Protein AF-A0A9E3ITF1-F1 (afdb_monomer_lite)

Radius of gyration: 32.46 Å; chains: 1; bounding box: 79×89×41 Å

pLDDT: mean 71.74, std 10.75, range [50.5, 91.81]

Foldseek 3Di:
DDDDPDDPDDPVRVVVVVVVVVVVVVLVVCLVDVPVVVVVVVVVPPDDPDDPDPPPPVVVVPDPSVCVNVVNDPPDPDPDDPPPPPPPPPPPPPPPDPDPPDDDPVPDDPPDDDDDDD

Secondary structure (DSSP, 8-state):
----PPPSS-HHHHHHHHHHHHHHHHHHHHHH-HHHHHHHHHHHTTT---------TTSSTT-HHHHHHTT---------PPPP-----------------PPPGGGS--S-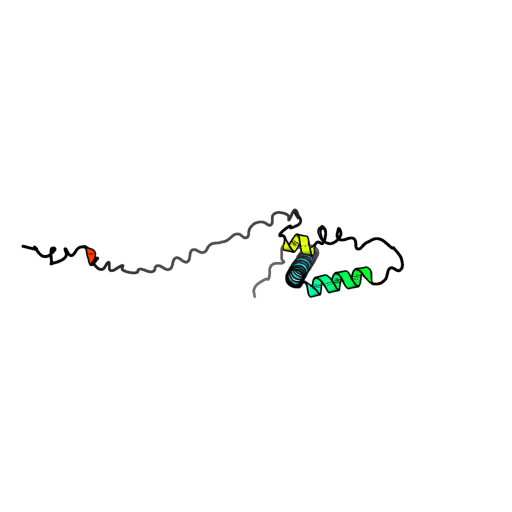PPP---

Sequence (118 aa):
MQRVSPSPFSAAQRLLAGLLTLVVLALTVLSVSPDAHAWLHAHEHGDRPDSSAAPDLSHDDGCAITLYAHGITAALDIPRLPAPQENWVQVSASIQRTLYLSVPRYLRQPERGPPVVG

Structure (mmCIF, N/CA/C/O backbone):
data_AF-A0A9E3ITF1-F1
#
_entry.id   AF-A0A9E3ITF1-F1
#
loop_
_atom_site.group_PDB
_atom_site.id
_atom_site.type_symbol
_atom_site.label_atom_id
_atom_site.label_alt_id
_atom_site.label_comp_id
_atom_site.label_asym_id
_atom_site.label_entity_id
_atom_site.label_seq_id
_atom_site.pdbx_PDB_ins_code
_atom_site.Cartn_x
_atom_site.Cartn_y
_atom_site.Cartn_z
_atom_site.occupancy
_atom_site.B_iso_or_equiv
_atom_site.auth_seq_id
_atom_site.auth_comp_id
_atom_site.auth_asym_id
_atom_site.auth_atom_id
_atom_site.pdbx_PDB_model_num
ATOM 1 N N . MET A 1 1 ? -24.514 23.255 15.475 1.00 55.78 1 MET A N 1
ATOM 2 C CA . MET A 1 1 ? -23.095 23.550 15.169 1.00 55.78 1 MET A CA 1
ATOM 3 C C . MET A 1 1 ? -22.224 22.484 15.830 1.00 55.78 1 MET A C 1
ATOM 5 O O . MET A 1 1 ? -22.053 22.523 17.041 1.00 55.78 1 MET A O 1
ATOM 9 N N . GLN A 1 2 ? -21.769 21.477 15.076 1.00 57.03 2 GLN A N 1
ATOM 10 C CA . GLN A 1 2 ? -20.870 20.426 15.578 1.00 57.03 2 GLN A CA 1
ATOM 11 C C . GLN A 1 2 ? -19.455 20.998 15.717 1.00 57.03 2 GLN A C 1
ATOM 13 O O . GLN A 1 2 ? -18.892 21.494 14.744 1.00 57.03 2 GLN A O 1
ATOM 18 N N . ARG A 1 3 ? -18.882 20.949 16.925 1.00 61.91 3 ARG A N 1
ATOM 19 C CA . ARG A 1 3 ? -17.457 21.236 17.121 1.00 61.91 3 ARG A CA 1
ATOM 20 C C . ARG A 1 3 ? -16.673 20.057 16.555 1.00 61.91 3 ARG A C 1
ATOM 22 O O . ARG A 1 3 ? -16.783 18.950 17.071 1.00 61.91 3 ARG A O 1
ATOM 29 N N . VAL A 1 4 ? -15.918 20.291 15.488 1.00 67.94 4 VAL A N 1
ATOM 30 C CA . VAL A 1 4 ? -14.933 19.327 14.994 1.00 67.94 4 VAL A CA 1
ATOM 31 C C . VAL A 1 4 ? -13.803 19.300 16.018 1.00 67.94 4 VAL A C 1
ATOM 33 O O . VAL A 1 4 ? -13.086 20.287 16.178 1.00 67.94 4 VAL A O 1
ATOM 36 N N . SER A 1 5 ? -13.686 18.208 16.770 1.00 72.50 5 SER A N 1
ATOM 37 C CA . SER A 1 5 ? -12.569 18.009 17.693 1.00 72.50 5 SER A CA 1
ATOM 38 C C . SER A 1 5 ? -11.250 18.003 16.906 1.00 72.50 5 SER A C 1
ATOM 40 O O . SER A 1 5 ? -11.190 17.377 15.842 1.00 72.50 5 SER A O 1
ATOM 42 N N . PRO A 1 6 ? -10.190 18.679 17.386 1.00 68.75 6 PRO A N 1
ATOM 43 C CA . PRO A 1 6 ? -8.882 18.608 16.745 1.00 68.75 6 PRO A CA 1
ATOM 44 C C . PRO A 1 6 ? -8.415 17.150 16.733 1.00 68.75 6 PRO A C 1
ATOM 46 O O . PRO A 1 6 ? -8.542 16.448 17.737 1.00 68.75 6 PRO A O 1
ATOM 49 N N . SER A 1 7 ? -7.917 16.663 15.590 1.00 69.62 7 SER A N 1
ATOM 50 C CA . SER A 1 7 ? -7.449 15.276 15.534 1.00 69.62 7 SER A CA 1
ATOM 51 C C . SER A 1 7 ? -6.276 15.081 16.489 1.00 69.62 7 SER A C 1
ATOM 53 O O . SER A 1 7 ? -5.416 15.962 16.543 1.00 69.62 7 SER A O 1
ATOM 55 N N . PRO A 1 8 ? -6.149 13.905 17.113 1.00 74.38 8 PRO A N 1
ATOM 56 C CA . PRO A 1 8 ? -5.034 13.604 18.007 1.00 74.38 8 PRO A CA 1
ATOM 57 C C . PRO A 1 8 ? -3.672 13.532 17.291 1.00 74.38 8 PRO A C 1
ATOM 59 O O . PRO A 1 8 ? -2.639 13.505 17.948 1.00 74.38 8 PRO A O 1
ATOM 62 N N . PHE A 1 9 ? -3.652 13.496 15.956 1.00 76.19 9 PHE A N 1
ATOM 63 C CA . PHE A 1 9 ? -2.433 13.351 15.166 1.00 76.19 9 PHE A CA 1
ATOM 64 C C . PHE A 1 9 ? -1.815 14.699 14.800 1.00 76.19 9 PHE A C 1
ATOM 66 O O . PHE A 1 9 ? -2.508 15.610 14.335 1.00 76.19 9 PHE A O 1
ATOM 73 N N . SER A 1 10 ? -0.493 14.799 14.951 1.00 83.06 10 SER A N 1
ATOM 74 C CA . SER A 1 10 ? 0.265 15.975 14.522 1.00 83.06 10 SER A CA 1
ATOM 75 C C . SER A 1 10 ? 0.221 16.134 12.995 1.00 83.06 10 SER A C 1
ATOM 77 O O . SER A 1 10 ? 0.035 15.168 12.251 1.00 83.06 10 SER A O 1
ATOM 79 N N . ALA A 1 11 ? 0.413 17.360 12.497 1.00 84.94 11 ALA A N 1
ATOM 80 C CA . ALA A 1 11 ? 0.481 17.619 11.055 1.00 84.94 11 ALA A CA 1
ATOM 81 C C . ALA A 1 11 ? 1.584 16.788 10.374 1.00 84.94 11 ALA A C 1
ATOM 83 O O . ALA A 1 11 ? 1.364 16.237 9.298 1.00 84.94 11 ALA A O 1
ATOM 84 N N . ALA A 1 12 ? 2.728 16.625 11.045 1.00 81.88 12 ALA A N 1
ATOM 85 C CA . ALA A 1 12 ? 3.821 15.773 10.587 1.00 81.88 12 ALA A CA 1
ATOM 86 C C . ALA A 1 12 ? 3.382 14.310 10.430 1.00 81.88 12 ALA A C 1
ATOM 88 O O . ALA A 1 12 ? 3.687 13.681 9.422 1.00 81.88 12 ALA A O 1
ATOM 89 N N . GLN A 1 13 ? 2.604 13.783 11.378 1.00 82.94 13 GLN A N 1
ATOM 90 C CA . GLN A 1 13 ? 2.106 12.411 11.314 1.00 82.94 13 GLN A CA 1
ATOM 91 C C . GLN A 1 13 ? 1.113 12.206 10.165 1.00 82.94 13 GLN A C 1
ATOM 93 O O . GLN A 1 13 ? 1.146 11.171 9.505 1.00 82.94 13 GLN A O 1
ATOM 98 N N . ARG A 1 14 ? 0.267 13.202 9.875 1.00 83.81 14 ARG A N 1
ATOM 99 C CA . ARG A 1 14 ? -0.636 13.166 8.713 1.00 83.81 14 ARG A CA 1
ATOM 100 C C . ARG A 1 14 ? 0.126 13.203 7.388 1.00 83.81 14 ARG A C 1
ATOM 102 O O . ARG A 1 14 ? -0.225 12.463 6.476 1.00 83.81 14 ARG A O 1
ATOM 109 N N . LEU A 1 15 ? 1.164 14.037 7.291 1.00 89.62 15 LEU A N 1
ATOM 110 C CA . LEU A 1 15 ? 2.026 14.100 6.108 1.00 89.62 15 LEU A CA 1
ATOM 111 C C . LEU A 1 15 ? 2.770 12.783 5.893 1.00 89.62 15 LEU A C 1
ATOM 113 O O . LEU A 1 15 ? 2.772 12.263 4.782 1.00 89.62 15 LEU A O 1
ATOM 117 N N . LEU A 1 16 ? 3.336 12.217 6.960 1.00 87.44 16 LEU A N 1
ATOM 118 C CA . LEU A 1 16 ? 4.031 10.934 6.910 1.00 87.44 16 LEU A CA 1
ATOM 119 C C . LEU A 1 16 ? 3.075 9.809 6.495 1.00 87.44 16 LEU A C 1
ATOM 121 O O . LEU A 1 16 ? 3.399 9.042 5.595 1.00 87.44 16 LEU A O 1
ATOM 125 N N . ALA A 1 17 ? 1.873 9.749 7.078 1.00 86.12 17 ALA A N 1
ATOM 126 C CA . ALA A 1 17 ? 0.854 8.776 6.686 1.00 86.12 17 ALA A CA 1
ATOM 127 C C . ALA A 1 17 ? 0.441 8.932 5.211 1.00 86.12 17 ALA A C 1
ATOM 129 O O . ALA A 1 17 ? 0.329 7.938 4.493 1.00 86.12 17 ALA A O 1
ATOM 130 N N . GLY A 1 18 ? 0.262 10.170 4.740 1.00 90.00 18 GLY A N 1
ATOM 131 C CA . GLY A 1 18 ? -0.025 10.453 3.333 1.00 90.00 18 GLY A CA 1
ATOM 132 C C . GLY A 1 18 ? 1.102 10.000 2.403 1.00 90.00 18 GLY A C 1
ATOM 133 O O . GLY A 1 18 ? 0.838 9.352 1.393 1.00 90.00 18 GLY A O 1
ATOM 134 N N . LEU A 1 19 ? 2.355 10.268 2.776 1.00 90.56 19 LEU A N 1
ATOM 135 C CA . LEU A 1 19 ? 3.534 9.862 2.013 1.00 90.56 19 LEU A CA 1
ATOM 136 C C . LEU A 1 19 ? 3.664 8.337 1.944 1.00 90.56 19 LEU A C 1
ATOM 138 O O . LEU A 1 19 ? 3.849 7.796 0.859 1.00 90.56 19 LEU A O 1
ATOM 142 N N . LEU A 1 20 ? 3.490 7.635 3.066 1.00 88.38 20 LEU A N 1
ATOM 143 C CA . LEU A 1 20 ? 3.488 6.169 3.085 1.00 88.38 20 LEU A CA 1
ATOM 144 C C . LEU A 1 20 ? 2.377 5.591 2.202 1.00 88.38 20 LEU A C 1
ATOM 146 O O . LEU A 1 20 ? 2.615 4.647 1.454 1.00 88.38 20 LEU A O 1
ATOM 150 N N . THR A 1 21 ? 1.182 6.184 2.246 1.00 91.12 21 THR A N 1
ATOM 151 C CA . THR A 1 21 ? 0.054 5.754 1.406 1.00 91.12 21 THR A CA 1
ATOM 152 C C . THR A 1 21 ? 0.376 5.921 -0.079 1.00 91.12 21 THR A C 1
ATOM 154 O O . THR A 1 21 ? 0.102 5.021 -0.869 1.00 91.12 21 THR A O 1
ATOM 157 N N . LEU A 1 22 ? 1.002 7.040 -0.462 1.00 91.81 22 LEU A N 1
ATOM 158 C CA . LEU A 1 22 ? 1.443 7.275 -1.839 1.00 91.81 22 LEU A CA 1
ATOM 159 C C . LEU A 1 22 ? 2.501 6.267 -2.292 1.00 91.81 22 LEU A C 1
ATOM 161 O O . LEU A 1 22 ? 2.412 5.769 -3.410 1.00 91.81 22 LEU A O 1
ATOM 165 N N . VAL A 1 23 ? 3.466 5.936 -1.431 1.00 88.75 23 VAL A N 1
ATOM 166 C CA . VAL A 1 23 ? 4.494 4.932 -1.741 1.00 88.75 23 VAL A CA 1
ATOM 167 C C . VAL A 1 23 ? 3.861 3.560 -1.973 1.00 88.75 23 VAL A C 1
ATOM 169 O O . VAL A 1 23 ? 4.149 2.923 -2.981 1.00 88.75 23 VAL A O 1
ATOM 172 N N . VAL A 1 24 ? 2.957 3.120 -1.092 1.00 88.25 24 VAL A N 1
ATOM 173 C CA . VAL A 1 24 ? 2.258 1.832 -1.246 1.00 88.25 24 VAL A CA 1
ATOM 174 C C . VAL A 1 24 ? 1.413 1.810 -2.519 1.00 88.25 24 VAL A C 1
ATOM 176 O O . VAL A 1 24 ? 1.426 0.819 -3.249 1.00 88.25 24 VAL A O 1
ATOM 179 N N . LEU A 1 25 ? 0.715 2.908 -2.820 1.00 89.94 25 LEU A N 1
ATOM 180 C CA . LEU A 1 25 ? -0.059 3.035 -4.052 1.00 89.94 25 LEU A CA 1
ATOM 181 C C . LEU A 1 25 ? 0.843 2.915 -5.286 1.00 89.94 25 LEU A C 1
ATOM 183 O O . LEU A 1 25 ? 0.529 2.146 -6.189 1.00 89.94 25 LEU A O 1
ATOM 187 N N . ALA A 1 26 ? 1.970 3.631 -5.308 1.00 86.06 26 ALA A N 1
ATOM 188 C CA . ALA A 1 26 ? 2.935 3.554 -6.398 1.00 86.06 26 ALA A CA 1
ATOM 189 C C . ALA A 1 26 ? 3.465 2.123 -6.567 1.00 86.06 26 ALA A C 1
ATOM 191 O O . ALA A 1 26 ? 3.382 1.575 -7.661 1.00 86.06 26 ALA A O 1
ATOM 192 N N . LEU A 1 27 ? 3.907 1.477 -5.483 1.00 84.50 27 LEU A N 1
ATOM 193 C CA . LEU A 1 27 ? 4.369 0.084 -5.509 1.00 84.50 27 LEU A CA 1
ATOM 194 C C . LEU A 1 27 ? 3.305 -0.881 -6.050 1.00 84.50 27 LEU A C 1
ATOM 196 O O . LEU A 1 27 ? 3.635 -1.772 -6.824 1.00 84.50 27 LEU A O 1
ATOM 200 N N . THR A 1 28 ? 2.033 -0.678 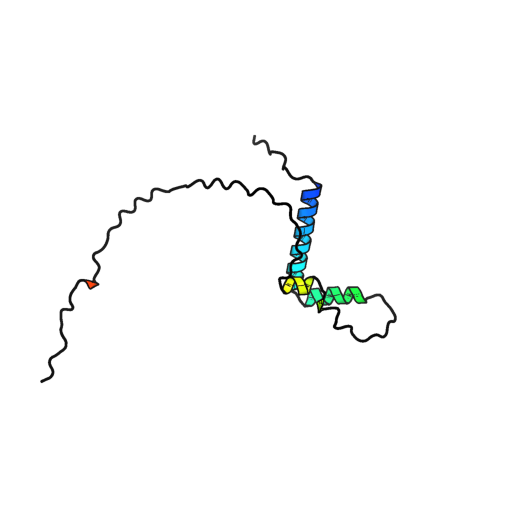-5.695 1.00 85.25 28 THR A N 1
ATOM 201 C CA . THR A 1 28 ? 0.909 -1.491 -6.193 1.00 85.25 28 THR A CA 1
ATOM 202 C C . THR A 1 28 ? 0.677 -1.296 -7.689 1.00 85.25 28 THR A C 1
ATOM 204 O O . THR A 1 28 ? 0.395 -2.247 -8.409 1.00 85.25 28 THR A O 1
ATOM 207 N N . VAL A 1 29 ? 0.782 -0.060 -8.180 1.00 86.75 29 VAL A N 1
ATOM 208 C CA . VAL A 1 29 ? 0.628 0.230 -9.612 1.00 86.75 29 VAL A CA 1
ATOM 209 C C . VAL A 1 29 ? 1.786 -0.375 -10.405 1.00 86.75 29 VAL A C 1
ATOM 211 O O . VAL A 1 29 ? 1.557 -0.984 -11.450 1.00 86.75 29 VAL A O 1
ATOM 214 N N . LEU A 1 30 ? 3.016 -0.239 -9.902 1.00 82.75 30 LEU A N 1
ATOM 215 C CA . LEU A 1 30 ? 4.206 -0.771 -10.562 1.00 82.75 30 LEU A CA 1
ATOM 216 C C . LEU A 1 30 ? 4.241 -2.305 -10.531 1.00 82.75 30 LEU A C 1
ATOM 218 O O . LEU A 1 30 ? 4.622 -2.906 -11.529 1.00 82.75 30 LEU A O 1
ATOM 222 N N . SER A 1 31 ? 3.774 -2.954 -9.458 1.00 81.56 31 SER A N 1
ATOM 223 C CA . SER A 1 31 ? 3.741 -4.423 -9.386 1.00 81.56 31 SER A CA 1
ATOM 224 C C . SER A 1 31 ? 2.761 -5.065 -10.372 1.00 81.56 31 SER A C 1
ATOM 226 O O . SER A 1 31 ? 2.939 -6.220 -10.753 1.00 81.56 31 SER A O 1
ATOM 228 N N . VAL A 1 32 ? 1.735 -4.328 -10.807 1.00 86.06 32 VAL A N 1
ATOM 229 C CA . VAL A 1 32 ? 0.756 -4.797 -11.800 1.00 86.06 32 VAL A CA 1
ATOM 230 C C . VAL A 1 32 ? 1.202 -4.490 -13.240 1.00 86.06 32 VAL A C 1
ATOM 232 O O . VAL A 1 32 ? 0.664 -5.079 -14.176 1.00 86.06 32 VAL A O 1
ATOM 235 N N . SER A 1 33 ? 2.189 -3.605 -13.443 1.00 85.31 33 SER A N 1
ATOM 236 C CA . SER A 1 33 ? 2.609 -3.131 -14.770 1.00 85.31 33 SER A CA 1
ATOM 237 C C . SER A 1 33 ? 4.103 -3.374 -15.047 1.00 85.31 33 SER A C 1
ATOM 239 O O . SER A 1 33 ? 4.940 -2.527 -14.718 1.00 85.31 33 SER A O 1
ATOM 241 N N . PRO A 1 34 ? 4.451 -4.485 -15.728 1.00 76.44 34 PRO A N 1
ATOM 242 C CA . PRO A 1 34 ? 5.828 -4.785 -16.127 1.00 76.44 34 PRO A CA 1
ATOM 243 C C . PRO A 1 34 ? 6.445 -3.705 -17.026 1.00 76.44 34 PRO A C 1
ATOM 245 O O . PRO A 1 34 ? 7.627 -3.402 -16.898 1.00 76.44 34 PRO A O 1
ATOM 248 N N . ASP A 1 35 ? 5.643 -3.073 -17.890 1.00 81.06 35 ASP A N 1
ATOM 249 C CA . ASP A 1 35 ? 6.107 -2.002 -18.782 1.00 81.06 35 ASP A CA 1
ATOM 250 C C . ASP A 1 35 ? 6.503 -0.736 -18.004 1.00 81.06 35 ASP A C 1
ATOM 252 O O . ASP A 1 35 ? 7.481 -0.070 -18.345 1.00 81.06 35 ASP A O 1
ATOM 256 N N . ALA A 1 36 ? 5.777 -0.408 -16.927 1.00 78.62 36 ALA A N 1
ATOM 257 C CA . ALA A 1 36 ? 6.118 0.724 -16.064 1.00 78.62 36 ALA A CA 1
ATOM 258 C C . ALA A 1 36 ? 7.384 0.450 -15.239 1.00 78.62 36 ALA A C 1
ATOM 260 O O . ALA A 1 36 ? 8.209 1.348 -15.060 1.00 78.62 36 ALA A O 1
ATOM 261 N N . HIS A 1 37 ? 7.555 -0.791 -14.773 1.00 74.81 37 HIS A N 1
ATOM 262 C CA . HIS A 1 37 ? 8.780 -1.245 -14.112 1.00 74.81 37 HIS A CA 1
ATOM 263 C C . HIS A 1 37 ? 9.974 -1.149 -15.077 1.00 74.81 37 HIS A C 1
ATOM 265 O O . HIS A 1 37 ? 10.988 -0.539 -14.739 1.00 74.81 37 HIS A O 1
ATOM 271 N N . ALA A 1 38 ? 9.837 -1.656 -16.306 1.00 79.25 38 ALA A N 1
ATOM 272 C CA . ALA A 1 38 ? 10.885 -1.583 -17.326 1.00 79.25 38 ALA A CA 1
ATOM 273 C C . ALA A 1 38 ? 11.254 -0.134 -17.691 1.00 79.25 38 ALA A C 1
ATOM 275 O O . ALA A 1 38 ? 12.434 0.183 -17.845 1.00 79.25 38 ALA A O 1
ATOM 276 N N . TRP A 1 39 ? 10.268 0.765 -17.777 1.00 81.94 39 TRP A N 1
ATOM 277 C CA . TRP A 1 39 ? 10.513 2.193 -17.998 1.00 81.94 39 TRP A CA 1
ATOM 278 C C . TRP A 1 39 ? 11.320 2.837 -16.859 1.00 81.94 39 TRP A C 1
ATOM 280 O O . TRP A 1 39 ? 12.211 3.645 -17.125 1.00 81.94 39 TRP A O 1
ATOM 290 N N . LEU A 1 40 ? 11.054 2.458 -15.604 1.00 77.44 40 LEU A N 1
ATOM 291 C CA . LEU A 1 40 ? 11.789 2.970 -14.446 1.00 77.44 40 LEU A CA 1
ATOM 292 C C . LEU A 1 40 ? 13.272 2.565 -14.497 1.00 77.44 40 LEU A C 1
ATOM 294 O O . LEU A 1 40 ? 14.142 3.423 -14.351 1.00 77.44 40 LEU A O 1
ATOM 298 N N . HIS A 1 41 ? 13.562 1.294 -14.792 1.00 76.00 41 HIS A N 1
ATOM 299 C CA . HIS A 1 41 ? 14.944 0.825 -14.958 1.00 76.00 41 HIS A CA 1
ATOM 300 C C . HIS A 1 41 ? 15.632 1.420 -16.193 1.00 76.00 41 HIS A C 1
ATOM 302 O O . HIS A 1 41 ? 16.826 1.714 -16.153 1.00 76.00 41 HIS A O 1
ATOM 308 N N . ALA A 1 42 ? 14.892 1.679 -17.276 1.00 74.00 42 ALA A N 1
ATOM 309 C CA . ALA A 1 42 ? 15.442 2.357 -18.449 1.00 74.00 42 ALA A CA 1
ATOM 310 C C . ALA A 1 42 ? 15.911 3.791 -18.137 1.00 74.00 42 ALA A C 1
ATOM 312 O O . ALA A 1 42 ? 16.867 4.268 -18.747 1.00 74.00 42 ALA A O 1
ATOM 313 N N . HIS A 1 43 ? 15.271 4.476 -17.182 1.00 68.56 43 HIS A N 1
ATOM 314 C CA . HIS A 1 43 ? 15.671 5.820 -16.759 1.00 68.56 43 HIS A CA 1
ATOM 315 C C . HIS A 1 43 ? 16.901 5.815 -15.835 1.00 68.56 43 HIS A C 1
ATOM 317 O O . HIS A 1 43 ? 17.700 6.747 -15.862 1.00 68.56 43 HIS A O 1
ATOM 323 N N . GLU A 1 44 ? 17.092 4.754 -15.050 1.00 64.88 44 GLU A N 1
ATOM 324 C CA . GLU A 1 44 ? 18.199 4.626 -14.093 1.00 64.88 44 GLU A CA 1
ATOM 325 C C . GLU A 1 44 ? 19.560 4.378 -14.775 1.00 64.88 44 GLU A C 1
ATOM 327 O O . GLU A 1 44 ? 20.605 4.802 -14.279 1.00 64.88 44 GLU A O 1
ATOM 332 N N . HIS A 1 45 ? 19.555 3.772 -15.966 1.00 63.34 45 HIS A N 1
ATOM 333 C CA . HIS A 1 45 ? 20.758 3.518 -16.770 1.00 63.34 45 HIS A CA 1
ATOM 334 C C . HIS A 1 45 ? 21.084 4.621 -17.801 1.00 63.34 45 HIS A C 1
ATOM 336 O O . HIS A 1 45 ? 22.013 4.462 -18.592 1.00 63.34 45 HIS A O 1
ATOM 342 N N . GLY A 1 46 ? 20.344 5.736 -17.806 1.00 55.41 46 GLY A N 1
ATOM 343 C CA . GLY A 1 46 ? 20.335 6.715 -18.900 1.00 55.41 46 GLY A CA 1
ATOM 344 C C . GLY A 1 46 ? 21.556 7.629 -19.073 1.00 55.41 46 GLY A C 1
ATOM 345 O O . GLY A 1 46 ? 21.690 8.189 -20.152 1.00 55.41 46 GLY A O 1
ATOM 346 N N . ASP A 1 47 ? 22.458 7.774 -18.091 1.00 57.75 47 ASP A N 1
ATOM 347 C CA . ASP A 1 47 ? 23.497 8.832 -18.133 1.00 57.75 47 ASP A CA 1
ATOM 348 C C . ASP A 1 47 ? 24.905 8.410 -17.666 1.00 57.75 47 ASP A C 1
ATOM 350 O O . ASP A 1 47 ? 25.769 9.259 -17.429 1.00 57.75 47 ASP A O 1
ATOM 354 N N . ARG A 1 48 ? 25.192 7.110 -17.535 1.00 56.75 48 ARG A N 1
ATOM 355 C CA . ARG A 1 48 ? 26.555 6.655 -17.217 1.00 56.75 48 ARG A CA 1
ATOM 356 C C . ARG A 1 48 ? 27.245 6.129 -18.477 1.00 56.75 48 ARG A C 1
ATOM 358 O O . ARG A 1 48 ? 26.937 5.012 -18.898 1.00 56.75 48 ARG A O 1
ATOM 365 N N . PRO A 1 49 ? 28.169 6.888 -19.097 1.00 57.22 49 PRO A N 1
ATOM 366 C CA . PRO A 1 49 ? 29.063 6.281 -20.056 1.00 57.22 49 PRO A CA 1
ATOM 367 C C . PRO A 1 49 ? 29.985 5.315 -19.287 1.00 57.22 49 PRO A C 1
ATOM 369 O O . PRO A 1 49 ? 30.273 5.495 -18.103 1.00 57.22 49 PRO A O 1
ATOM 372 N N . ASP A 1 50 ? 30.373 4.245 -19.974 1.00 60.97 50 ASP A N 1
ATOM 373 C CA . ASP A 1 50 ? 31.504 3.371 -19.655 1.00 60.97 50 ASP A CA 1
ATOM 374 C C . ASP A 1 50 ? 31.583 2.711 -18.259 1.00 60.97 50 ASP A C 1
ATOM 376 O O . ASP A 1 50 ? 32.413 3.028 -17.413 1.00 60.97 50 ASP A O 1
ATOM 380 N N . SER A 1 51 ? 30.871 1.590 -18.107 1.00 50.50 51 SER A N 1
ATOM 381 C CA . SER A 1 51 ? 31.491 0.415 -17.483 1.00 50.50 51 SER A CA 1
ATOM 382 C C . SER A 1 51 ? 31.042 -0.866 -18.177 1.00 50.50 51 SER A C 1
ATOM 384 O O . SER A 1 51 ? 29.910 -1.317 -18.027 1.00 50.50 51 SER A O 1
ATOM 386 N N . SER A 1 52 ? 31.957 -1.450 -18.945 1.00 57.72 52 SER A N 1
ATOM 387 C CA . SER A 1 52 ? 31.881 -2.804 -19.482 1.00 57.72 52 SER A CA 1
ATOM 388 C C . SER A 1 52 ? 31.866 -3.833 -18.346 1.00 57.72 52 SER A C 1
ATOM 390 O O . SER A 1 52 ? 32.903 -4.380 -17.970 1.00 57.72 52 SER A O 1
ATOM 392 N N . ALA A 1 53 ? 30.691 -4.105 -17.802 1.00 51.81 53 ALA A N 1
ATOM 393 C CA . ALA A 1 53 ? 30.420 -5.293 -17.014 1.00 51.81 53 ALA A CA 1
ATOM 394 C C . ALA A 1 53 ? 29.105 -5.875 -17.532 1.00 51.81 53 ALA A C 1
ATOM 396 O O . ALA A 1 53 ? 28.222 -5.133 -17.953 1.00 51.81 53 ALA A O 1
ATOM 397 N N . ALA A 1 54 ? 29.045 -7.202 -17.601 1.00 53.62 54 ALA A N 1
ATOM 398 C CA . ALA A 1 54 ? 27.900 -7.982 -18.053 1.00 53.62 54 ALA A CA 1
ATOM 399 C C . ALA A 1 54 ? 26.561 -7.426 -17.523 1.00 53.62 54 ALA A C 1
ATOM 401 O O . ALA A 1 54 ? 26.568 -6.831 -16.447 1.00 53.62 54 ALA A O 1
ATOM 402 N N . PRO A 1 55 ? 25.428 -7.629 -18.229 1.00 52.19 55 PRO A N 1
ATOM 403 C CA . PRO A 1 55 ? 24.116 -7.301 -17.679 1.00 52.19 55 PRO A CA 1
ATOM 404 C C . PRO A 1 55 ? 24.009 -7.967 -16.308 1.00 52.19 55 PRO A C 1
ATOM 406 O O . PRO A 1 55 ? 23.997 -9.196 -16.207 1.00 52.19 55 PRO A O 1
ATOM 409 N N . ASP A 1 56 ? 24.055 -7.151 -15.260 1.00 52.81 56 ASP A N 1
ATOM 410 C CA . ASP A 1 56 ? 24.040 -7.604 -13.881 1.00 52.81 56 ASP A CA 1
ATOM 411 C C . ASP A 1 56 ? 22.605 -8.018 -13.566 1.00 52.81 56 ASP A C 1
ATOM 413 O O . ASP A 1 56 ? 21.814 -7.271 -12.998 1.00 52.81 56 ASP A O 1
ATOM 417 N N . LEU A 1 57 ? 22.255 -9.231 -13.999 1.00 52.97 57 LEU A N 1
ATOM 418 C CA . LEU A 1 57 ? 20.985 -9.898 -13.716 1.00 52.97 57 LEU A CA 1
ATOM 419 C C . LEU A 1 57 ? 20.766 -10.109 -12.204 1.00 52.97 57 LEU A C 1
ATOM 421 O O . LEU A 1 57 ? 19.731 -10.638 -11.821 1.00 52.97 57 LEU A O 1
ATOM 425 N N . SER A 1 58 ? 21.714 -9.711 -11.343 1.00 51.19 58 SER A N 1
ATOM 426 C CA . SER A 1 58 ? 21.569 -9.753 -9.885 1.00 51.19 58 SER A CA 1
ATOM 427 C C . SER A 1 58 ? 20.850 -8.534 -9.288 1.00 51.19 58 SER A C 1
ATOM 429 O O . SER A 1 58 ? 20.495 -8.563 -8.110 1.00 51.19 58 SER A O 1
ATOM 431 N N . HIS A 1 59 ? 20.591 -7.475 -10.071 1.00 55.84 59 HIS A N 1
ATOM 432 C CA . HIS A 1 59 ? 19.923 -6.270 -9.557 1.00 55.84 59 HIS A CA 1
ATOM 433 C C . HIS A 1 59 ? 18.386 -6.375 -9.498 1.00 55.84 59 HIS A C 1
ATOM 435 O O . HIS A 1 59 ? 17.750 -5.622 -8.760 1.00 55.84 59 HIS A O 1
ATOM 441 N N . ASP A 1 60 ? 17.781 -7.329 -10.215 1.00 58.53 60 ASP A N 1
ATOM 442 C CA . ASP A 1 60 ? 16.320 -7.528 -10.228 1.00 58.53 60 ASP A CA 1
ATOM 443 C C . ASP A 1 60 ? 15.795 -8.211 -8.953 1.00 58.53 60 ASP A C 1
ATOM 445 O O . ASP A 1 60 ? 14.687 -7.913 -8.494 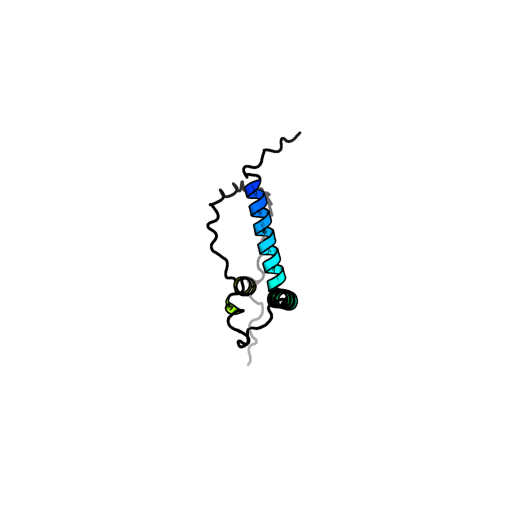1.00 58.53 60 ASP A O 1
ATOM 449 N N . ASP A 1 61 ? 16.612 -9.070 -8.332 1.00 59.16 61 ASP A N 1
ATOM 450 C CA . ASP A 1 61 ? 16.246 -9.836 -7.130 1.00 59.16 61 ASP A CA 1
ATOM 451 C C . ASP A 1 61 ? 16.114 -8.947 -5.875 1.00 59.16 61 ASP A C 1
ATOM 453 O O . ASP A 1 61 ? 15.461 -9.319 -4.897 1.00 59.16 61 ASP A O 1
ATOM 457 N N . GLY A 1 62 ? 16.725 -7.756 -5.896 1.00 65.38 62 GLY A N 1
ATOM 458 C CA . GLY A 1 62 ? 16.699 -6.777 -4.805 1.00 65.38 62 GLY A CA 1
ATOM 459 C C . GLY A 1 62 ? 15.718 -5.619 -5.001 1.00 65.38 62 GLY A C 1
ATOM 460 O O . GLY A 1 62 ? 15.603 -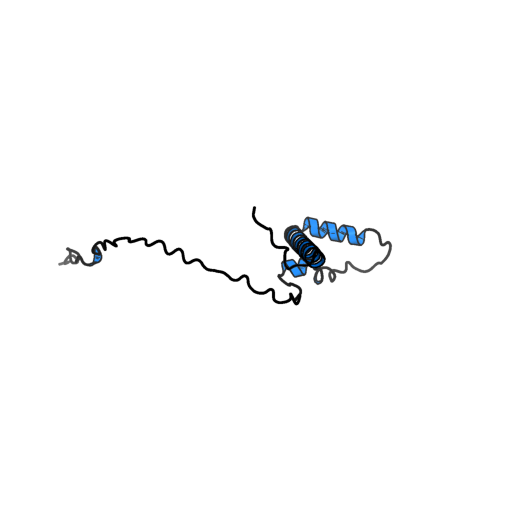4.768 -4.115 1.00 65.38 62 GLY A O 1
ATOM 461 N N . CYS A 1 63 ? 15.016 -5.550 -6.138 1.00 77.38 63 CYS A N 1
ATOM 462 C CA . CYS A 1 63 ? 14.137 -4.425 -6.436 1.00 77.38 63 CYS A CA 1
ATOM 463 C C . CYS A 1 63 ? 12.931 -4.406 -5.483 1.00 77.38 63 CYS A C 1
ATOM 465 O O . CYS A 1 63 ? 12.207 -5.393 -5.331 1.00 77.38 63 CYS A O 1
ATOM 467 N N . ALA A 1 64 ? 12.680 -3.253 -4.853 1.00 77.69 64 ALA A N 1
ATOM 468 C CA . ALA A 1 64 ? 11.582 -3.083 -3.899 1.00 77.69 64 ALA A CA 1
ATOM 469 C C . ALA A 1 64 ? 10.205 -3.410 -4.509 1.00 77.69 64 ALA A C 1
ATOM 471 O O . ALA A 1 64 ? 9.312 -3.864 -3.795 1.00 77.69 64 ALA A O 1
ATOM 472 N N . ILE A 1 65 ? 10.042 -3.218 -5.823 1.00 76.25 65 ILE A N 1
ATOM 473 C CA . ILE A 1 65 ? 8.819 -3.556 -6.563 1.00 76.25 65 ILE A CA 1
ATOM 474 C C . ILE A 1 65 ? 8.647 -5.078 -6.634 1.00 76.25 65 ILE A C 1
ATOM 476 O O . ILE A 1 65 ? 7.577 -5.585 -6.300 1.00 76.25 65 ILE A O 1
ATOM 480 N N . THR A 1 66 ? 9.704 -5.808 -6.999 1.00 78.44 66 THR A N 1
ATOM 481 C CA . THR A 1 66 ? 9.716 -7.277 -7.068 1.00 78.44 66 THR A CA 1
ATOM 482 C C . THR A 1 66 ? 9.471 -7.890 -5.688 1.00 78.44 66 THR A C 1
ATOM 484 O O . THR A 1 66 ? 8.605 -8.751 -5.529 1.00 78.44 66 THR A O 1
ATOM 487 N N . LEU A 1 67 ? 10.152 -7.387 -4.652 1.00 81.06 67 LEU A N 1
ATOM 488 C CA . LEU A 1 67 ? 9.948 -7.820 -3.265 1.00 81.06 67 LEU A CA 1
ATOM 489 C C . LEU A 1 67 ? 8.505 -7.568 -2.795 1.00 81.06 67 LEU A C 1
ATOM 491 O O . LEU A 1 67 ? 7.893 -8.452 -2.191 1.00 81.06 67 LEU A O 1
ATOM 495 N N . TYR A 1 68 ? 7.929 -6.408 -3.128 1.00 79.06 68 TYR A N 1
ATOM 496 C CA . TYR A 1 68 ? 6.531 -6.097 -2.824 1.00 79.06 68 TYR A CA 1
ATOM 497 C C . TYR A 1 68 ? 5.554 -7.019 -3.569 1.00 79.06 68 TYR A C 1
ATOM 499 O O . TYR A 1 68 ? 4.598 -7.507 -2.965 1.00 79.06 68 TYR A O 1
ATOM 507 N N . ALA A 1 69 ? 5.808 -7.321 -4.846 1.00 77.50 69 ALA A N 1
ATOM 508 C CA . ALA A 1 69 ? 5.005 -8.260 -5.632 1.00 77.50 69 ALA A CA 1
ATOM 509 C C . ALA A 1 69 ? 5.027 -9.684 -5.043 1.00 77.50 69 ALA A C 1
ATOM 511 O O . ALA A 1 69 ? 4.009 -10.376 -5.055 1.00 77.50 69 ALA A O 1
ATOM 512 N N . HIS A 1 70 ? 6.153 -10.094 -4.450 1.00 82.19 70 HIS A N 1
ATOM 513 C CA . HIS A 1 70 ? 6.276 -11.345 -3.696 1.00 82.19 70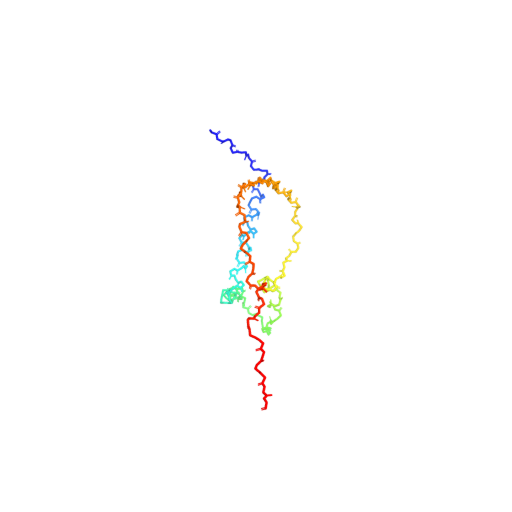 HIS A CA 1
ATOM 514 C C . HIS A 1 70 ? 5.667 -11.295 -2.283 1.00 82.19 70 HIS A C 1
ATOM 516 O O . HIS A 1 70 ? 5.723 -12.286 -1.554 1.00 82.19 70 HIS A O 1
ATOM 522 N N . GLY A 1 71 ? 5.064 -10.171 -1.886 1.00 78.69 71 GLY A N 1
ATOM 523 C CA . GLY A 1 71 ? 4.425 -10.003 -0.581 1.00 78.69 71 GLY A CA 1
ATOM 524 C C . GLY A 1 71 ? 5.403 -9.745 0.566 1.00 78.69 71 GLY A C 1
ATOM 525 O O . GLY A 1 71 ? 5.010 -9.820 1.731 1.00 78.69 71 GLY A O 1
ATOM 526 N N . ILE A 1 72 ? 6.668 -9.434 0.269 1.00 79.62 72 ILE A N 1
ATOM 527 C CA . ILE A 1 72 ? 7.661 -9.073 1.280 1.00 79.62 72 ILE A CA 1
ATOM 528 C C . ILE A 1 72 ? 7.447 -7.604 1.643 1.00 79.62 72 ILE A C 1
ATOM 530 O O . ILE A 1 72 ? 7.717 -6.694 0.860 1.00 79.62 72 ILE A O 1
ATOM 534 N N . THR A 1 73 ? 6.960 -7.362 2.857 1.00 78.06 73 THR A N 1
ATOM 535 C CA . THR A 1 73 ? 6.782 -6.013 3.404 1.00 78.06 73 THR A CA 1
ATOM 536 C C . THR A 1 73 ? 7.860 -5.711 4.437 1.00 78.06 73 THR A C 1
ATOM 538 O O . THR A 1 73 ? 8.159 -6.559 5.279 1.00 78.06 73 THR A O 1
ATOM 541 N N . ALA A 1 74 ? 8.408 -4.494 4.436 1.00 70.81 74 ALA A N 1
ATOM 542 C CA . ALA A 1 74 ? 9.301 -4.053 5.503 1.00 70.81 74 ALA A CA 1
ATOM 543 C C . ALA A 1 74 ? 8.549 -4.029 6.844 1.00 70.81 74 ALA A C 1
ATOM 545 O O . ALA A 1 74 ? 7.465 -3.450 6.945 1.00 70.81 74 ALA A O 1
ATOM 546 N N . ALA A 1 75 ? 9.130 -4.645 7.875 1.00 65.38 75 ALA A N 1
ATOM 547 C CA . ALA A 1 75 ? 8.612 -4.572 9.235 1.00 65.38 75 ALA A CA 1
ATOM 548 C C . ALA A 1 75 ? 8.829 -3.153 9.777 1.00 65.38 75 ALA A C 1
ATOM 550 O O . ALA A 1 75 ? 9.854 -2.840 10.377 1.00 65.38 75 ALA A O 1
ATOM 551 N N . LEU A 1 76 ? 7.872 -2.268 9.512 1.00 66.06 76 LEU A N 1
ATOM 552 C CA . LEU A 1 76 ? 7.796 -0.976 10.173 1.00 66.06 76 LEU A CA 1
ATOM 553 C C . LEU A 1 76 ? 7.165 -1.212 11.543 1.00 66.06 76 LEU A C 1
ATOM 555 O O . LEU A 1 76 ? 6.045 -1.716 11.629 1.00 66.06 76 LEU A O 1
ATOM 559 N N . ASP A 1 77 ? 7.883 -0.859 12.608 1.00 59.53 77 ASP A N 1
ATOM 560 C CA . ASP A 1 77 ? 7.327 -0.832 13.959 1.00 59.53 77 ASP A CA 1
ATOM 561 C C . ASP A 1 77 ? 6.332 0.334 14.033 1.00 59.53 77 ASP A C 1
ATOM 563 O O . ASP A 1 77 ? 6.667 1.474 14.361 1.00 59.53 77 ASP A O 1
ATOM 567 N N . ILE A 1 78 ? 5.106 0.080 13.571 1.00 63.25 78 ILE A N 1
ATOM 568 C CA . ILE A 1 78 ? 4.023 1.051 13.633 1.00 63.25 78 ILE A CA 1
ATOM 569 C C . ILE A 1 78 ? 3.602 1.098 15.101 1.00 63.25 78 ILE A C 1
ATOM 571 O O . ILE A 1 78 ? 3.098 0.089 15.609 1.00 63.25 78 ILE A O 1
ATOM 575 N N . PRO A 1 79 ? 3.767 2.239 15.799 1.00 64.56 79 PRO A N 1
ATOM 576 C CA . PRO A 1 79 ? 3.345 2.342 17.184 1.00 64.56 79 PRO A CA 1
ATOM 577 C C . PRO A 1 79 ? 1.871 1.956 17.263 1.00 64.56 79 PRO A C 1
ATOM 579 O O . PRO A 1 79 ? 1.049 2.503 16.525 1.00 64.56 79 PRO A O 1
ATOM 582 N N . ARG A 1 80 ? 1.564 0.981 18.129 1.00 64.56 80 ARG A N 1
ATOM 583 C CA . ARG A 1 80 ? 0.219 0.434 18.350 1.00 64.56 80 ARG A CA 1
ATOM 584 C C . ARG A 1 80 ? -0.773 1.591 18.478 1.00 64.56 80 ARG A C 1
ATOM 586 O O . ARG A 1 80 ? -0.843 2.239 19.523 1.00 64.56 80 ARG A O 1
ATOM 593 N N . LEU A 1 81 ? -1.530 1.868 17.416 1.00 66.88 81 LEU A N 1
ATOM 594 C CA . LEU A 1 81 ? -2.636 2.804 17.524 1.00 66.88 81 LEU A CA 1
ATOM 595 C C . LEU A 1 81 ? -3.655 2.171 18.478 1.00 66.88 81 LEU A C 1
ATOM 597 O O . LEU A 1 81 ? -3.930 0.972 18.353 1.00 66.88 81 LEU A O 1
ATOM 601 N N . PRO A 1 82 ? -4.199 2.925 19.448 1.00 65.56 82 PRO A N 1
ATOM 602 C CA . PRO A 1 82 ? -5.287 2.413 20.261 1.00 65.56 82 PRO A CA 1
ATOM 603 C C . PRO A 1 82 ? -6.415 2.003 19.315 1.00 65.56 82 PRO A C 1
ATOM 605 O O . PRO A 1 82 ? -6.830 2.793 18.464 1.00 65.56 82 PRO A O 1
ATOM 608 N N . ALA A 1 83 ? -6.856 0.748 19.429 1.00 69.50 83 ALA A N 1
ATOM 609 C CA . ALA A 1 83 ? -7.942 0.237 18.610 1.00 69.50 83 ALA A CA 1
ATOM 610 C C . ALA A 1 83 ? -9.153 1.177 18.751 1.00 69.50 83 ALA A C 1
ATOM 612 O O . ALA A 1 83 ? -9.446 1.612 19.875 1.00 69.50 83 ALA A O 1
ATOM 613 N N . PRO A 1 84 ? -9.837 1.528 17.646 1.00 68.38 84 PRO A N 1
ATOM 614 C CA . PRO A 1 84 ? -11.075 2.281 17.745 1.00 68.38 84 PRO A CA 1
ATOM 615 C C . PRO A 1 84 ? -12.009 1.513 18.679 1.00 68.38 84 PRO A C 1
ATOM 617 O O . PRO A 1 84 ? -12.161 0.299 18.556 1.00 68.38 84 PRO A O 1
ATOM 620 N N . GLN A 1 85 ? -12.592 2.207 19.658 1.00 69.88 85 GLN A N 1
ATOM 621 C CA . GLN A 1 85 ? -13.610 1.595 20.499 1.00 69.88 85 GLN A CA 1
ATOM 622 C C . GLN A 1 85 ? -14.829 1.342 19.620 1.00 69.88 85 GLN A C 1
ATOM 624 O O . GLN A 1 85 ? -15.618 2.246 19.340 1.00 69.88 85 GLN A O 1
ATOM 629 N N . GLU A 1 86 ? -14.932 0.115 19.124 1.00 67.25 86 GLU A N 1
ATOM 630 C CA . GLU A 1 86 ? -16.094 -0.356 18.397 1.00 67.25 86 GLU A CA 1
ATOM 631 C C . GLU A 1 86 ? -17.249 -0.464 19.390 1.00 67.25 86 GLU A C 1
ATOM 633 O O . GLU A 1 86 ? -17.471 -1.489 20.034 1.00 67.25 86 GLU A O 1
ATOM 638 N N . ASN A 1 87 ? -17.992 0.631 19.538 1.00 68.94 87 ASN A N 1
ATOM 639 C CA . ASN A 1 87 ? -19.303 0.598 20.161 1.00 68.94 87 ASN A CA 1
ATOM 640 C C . ASN A 1 87 ? -20.239 -0.115 19.186 1.00 68.94 87 ASN A C 1
ATOM 642 O O . ASN A 1 87 ? -20.933 0.522 18.391 1.00 68.94 87 ASN A O 1
ATOM 646 N N . TRP A 1 88 ? -20.215 -1.448 19.222 1.00 63.78 88 TRP A N 1
ATOM 647 C CA . TRP A 1 88 ? -21.193 -2.291 18.555 1.00 63.78 88 TRP A CA 1
ATOM 648 C C . TRP A 1 88 ? -22.562 -1.973 19.149 1.00 63.78 88 TRP A C 1
ATOM 650 O O . TRP A 1 88 ? -22.978 -2.528 20.165 1.00 63.78 88 TRP A O 1
ATOM 660 N N . VAL A 1 89 ? -23.267 -1.031 18.525 1.00 72.44 89 VAL A N 1
ATOM 661 C CA . VAL A 1 89 ? -24.684 -0.823 18.788 1.00 72.44 89 VAL A CA 1
ATOM 662 C C . VAL A 1 89 ? -25.374 -2.053 18.225 1.00 72.44 89 VAL A C 1
ATOM 664 O O . VAL A 1 89 ? -25.583 -2.174 17.018 1.00 72.44 89 VAL A O 1
ATOM 667 N N . GLN A 1 90 ? -25.669 -3.007 19.103 1.00 68.81 90 GLN A N 1
ATOM 668 C CA . GLN A 1 90 ? -26.483 -4.161 18.770 1.00 68.81 90 GLN A CA 1
ATOM 669 C C . GLN A 1 90 ? -27.893 -3.654 18.450 1.00 68.81 90 GLN A C 1
ATOM 671 O O . GLN A 1 90 ? -28.754 -3.544 19.318 1.00 68.81 90 GLN A O 1
ATOM 676 N N . VAL A 1 91 ? -28.125 -3.308 17.183 1.00 62.41 91 VAL A N 1
ATOM 677 C CA . VAL A 1 91 ? -29.462 -3.064 16.645 1.00 62.41 91 VAL A CA 1
ATOM 678 C C . VAL A 1 91 ? -30.090 -4.435 16.421 1.00 62.41 91 VAL A C 1
ATOM 680 O O . VAL A 1 91 ? -30.147 -4.957 15.309 1.00 62.41 91 VAL A O 1
ATOM 683 N N . SER A 1 92 ? -30.509 -5.078 17.508 1.00 64.44 92 SER A N 1
ATOM 684 C CA . SER A 1 92 ? -31.356 -6.260 17.435 1.00 64.44 92 SER A CA 1
ATOM 685 C C . SER A 1 92 ? -32.730 -5.820 16.933 1.00 64.44 92 SER A C 1
ATOM 687 O O . SER A 1 92 ? -33.601 -5.415 17.699 1.00 64.44 92 SER A O 1
ATOM 689 N N . ALA A 1 93 ? -32.937 -5.899 15.618 1.00 62.91 93 ALA A N 1
ATOM 690 C CA . ALA A 1 93 ? -34.280 -5.884 15.063 1.00 62.91 93 ALA A CA 1
ATOM 691 C C . ALA A 1 93 ? -35.009 -7.127 15.598 1.00 62.91 93 ALA A C 1
ATOM 693 O O . ALA A 1 93 ? -34.630 -8.257 15.278 1.00 62.91 93 ALA A O 1
ATOM 694 N N . SER A 1 94 ? -36.033 -6.936 16.432 1.00 62.59 94 SER A N 1
ATOM 695 C CA . SER A 1 94 ? -36.913 -8.011 16.896 1.00 62.59 94 SER A CA 1
ATOM 696 C C . SER A 1 94 ? -37.782 -8.508 15.737 1.00 62.59 94 SER A C 1
ATOM 698 O O . SER A 1 94 ? -38.977 -8.244 15.640 1.00 62.59 94 SER A O 1
ATOM 700 N N . ILE A 1 95 ? -37.178 -9.250 14.810 1.00 62.22 95 ILE A N 1
ATOM 701 C CA . ILE A 1 95 ? -37.920 -9.968 13.780 1.00 62.22 95 ILE A CA 1
ATOM 702 C C . ILE A 1 95 ? -38.570 -11.174 14.466 1.00 62.22 95 ILE A C 1
ATOM 704 O O . ILE A 1 95 ? -38.015 -12.270 14.516 1.00 62.22 95 ILE A O 1
ATOM 708 N N . GLN A 1 96 ? -39.769 -10.968 15.017 1.00 61.94 96 GLN A N 1
ATOM 709 C CA . GLN A 1 96 ? -40.690 -12.053 15.347 1.00 61.94 96 GLN A CA 1
ATOM 710 C C . GLN A 1 96 ? -41.175 -12.691 14.039 1.00 61.94 96 GLN A C 1
ATOM 712 O O . GLN A 1 96 ? -42.267 -12.417 13.549 1.00 61.94 96 GLN A O 1
ATOM 717 N N . ARG A 1 97 ? -40.344 -13.539 13.428 1.00 59.72 97 ARG A N 1
ATOM 718 C CA . ARG A 1 97 ? -40.815 -14.473 12.403 1.00 59.72 97 ARG A CA 1
ATOM 719 C C . ARG A 1 97 ? -41.417 -15.664 13.126 1.00 59.72 97 ARG A C 1
ATOM 721 O O . ARG A 1 97 ? -40.698 -16.502 13.661 1.00 59.72 97 ARG A O 1
ATOM 728 N N . THR A 1 98 ? -42.741 -15.728 13.145 1.00 67.00 98 THR A N 1
ATOM 729 C CA . THR A 1 98 ? -43.479 -16.939 13.499 1.00 67.00 98 THR A CA 1
ATOM 730 C C . THR A 1 98 ? -43.054 -18.035 12.518 1.00 67.00 98 THR A C 1
ATOM 732 O O . THR A 1 98 ? -43.432 -18.022 11.347 1.00 67.00 98 THR A O 1
ATOM 735 N N . LEU A 1 99 ? -42.176 -18.935 12.962 1.00 64.56 99 LEU A N 1
ATOM 736 C CA . LEU A 1 99 ? -41.699 -20.063 12.168 1.00 64.56 99 LEU A CA 1
ATOM 737 C C . LEU A 1 99 ? -42.833 -21.087 12.056 1.00 64.56 99 LEU A C 1
ATOM 739 O O . LEU A 1 99 ? -43.051 -21.887 12.962 1.00 64.56 99 LEU A O 1
ATOM 743 N N . TYR A 1 100 ? -43.560 -21.067 10.941 1.00 67.88 100 TYR A N 1
ATOM 744 C CA . TYR A 1 100 ? -44.449 -22.167 10.577 1.00 67.88 100 TYR A CA 1
ATOM 745 C C . TYR A 1 100 ? -43.595 -23.321 10.046 1.00 67.88 100 TYR A C 1
ATOM 747 O O . TYR A 1 100 ? -43.176 -23.326 8.889 1.00 67.88 100 TYR A O 1
ATOM 755 N N . LEU A 1 101 ? -43.307 -24.294 10.908 1.00 68.81 101 LEU A N 1
ATOM 756 C CA . LEU A 1 101 ? -42.666 -25.544 10.511 1.00 68.81 101 LEU A CA 1
ATOM 757 C C . LEU A 1 101 ? -43.679 -26.379 9.720 1.00 68.81 101 LEU A C 1
ATOM 759 O O . LEU A 1 101 ? -44.572 -27.003 10.291 1.00 68.81 101 LEU A O 1
ATOM 763 N N . SER A 1 102 ? -43.565 -26.385 8.391 1.00 74.38 102 SER A N 1
ATOM 764 C CA . SER A 1 102 ? -44.312 -27.332 7.562 1.00 74.38 102 SER A CA 1
ATOM 765 C C . SER A 1 102 ? -43.814 -28.748 7.850 1.00 74.38 102 SER A C 1
ATOM 767 O O . SER A 1 102 ? -42.610 -28.994 7.752 1.00 74.38 102 SER A O 1
ATOM 769 N N . VAL A 1 103 ? -44.719 -29.675 8.177 1.00 75.44 103 VAL A N 1
ATOM 770 C CA . VAL A 1 103 ? -44.367 -31.076 8.456 1.00 75.44 103 VAL A CA 1
ATOM 771 C C . VAL A 1 103 ? -43.573 -31.658 7.274 1.00 75.44 103 VAL A C 1
ATOM 773 O O . VAL A 1 103 ? -44.064 -31.634 6.139 1.00 75.44 103 VAL A O 1
ATOM 776 N N . PRO A 1 104 ? -42.353 -32.170 7.500 1.00 72.38 104 PRO A N 1
ATOM 777 C CA . PRO A 1 104 ? -41.525 -32.696 6.430 1.00 72.38 104 PRO A CA 1
ATOM 778 C C . PRO A 1 104 ? -42.174 -33.894 5.726 1.00 72.38 104 PRO A C 1
ATOM 780 O O . PRO A 1 104 ? -42.627 -34.850 6.355 1.00 72.38 104 PRO A O 1
ATOM 783 N N . ARG A 1 105 ? -42.169 -33.867 4.387 1.00 64.25 105 ARG A N 1
ATOM 784 C CA . ARG A 1 105 ? -42.812 -34.883 3.529 1.00 64.25 105 ARG A CA 1
ATOM 785 C C . ARG A 1 105 ? -42.189 -36.283 3.625 1.00 64.25 105 ARG A C 1
ATOM 787 O O . ARG A 1 105 ? -42.797 -37.232 3.143 1.00 64.25 105 ARG A O 1
ATOM 794 N N . TYR A 1 106 ? -41.021 -36.427 4.249 1.00 63.31 106 TYR A N 1
ATOM 795 C CA . TYR A 1 106 ? -40.303 -37.702 4.369 1.00 63.31 106 TYR A CA 1
ATOM 796 C C . TYR A 1 106 ? -40.819 -38.625 5.487 1.00 63.31 106 TYR A C 1
ATOM 798 O O . TYR A 1 106 ? -40.333 -39.741 5.614 1.00 63.31 106 TYR A O 1
ATOM 806 N N . LEU A 1 107 ? -41.812 -38.202 6.280 1.00 65.56 107 LEU A N 1
ATOM 807 C CA . LEU A 1 107 ? -42.517 -39.091 7.218 1.00 65.56 107 LEU A CA 1
ATOM 808 C C . LEU A 1 107 ? -43.657 -39.891 6.563 1.00 65.56 107 LEU A C 1
ATOM 810 O O . LEU A 1 107 ? -44.293 -40.703 7.231 1.00 65.56 107 LEU A O 1
ATOM 814 N N . ARG A 1 108 ? -43.934 -39.690 5.266 1.00 68.19 108 ARG A N 1
ATOM 815 C CA . ARG A 1 108 ? -44.858 -40.563 4.535 1.00 68.19 108 ARG A CA 1
ATOM 816 C C . ARG A 1 108 ? -44.124 -41.820 4.086 1.00 68.19 108 ARG A C 1
ATOM 818 O O . ARG A 1 108 ? -43.211 -41.753 3.267 1.00 68.19 108 ARG A O 1
ATOM 825 N N . GLN A 1 109 ? -44.549 -42.959 4.622 1.00 72.31 109 GLN A N 1
ATOM 826 C CA . GLN A 1 109 ? -44.125 -44.273 4.158 1.00 72.31 109 GLN A CA 1
ATOM 827 C C . GLN A 1 109 ? -44.535 -44.421 2.676 1.00 72.31 109 GLN A C 1
ATOM 829 O O . GLN A 1 109 ? -45.669 -44.077 2.335 1.00 72.31 109 GLN A O 1
ATOM 834 N N . PRO A 1 110 ? -43.638 -44.855 1.775 1.00 73.25 110 PRO A N 1
ATOM 835 C CA . PRO A 1 110 ? -43.976 -45.020 0.365 1.00 73.25 110 PRO A CA 1
ATOM 836 C C . PRO A 1 110 ? -45.098 -46.056 0.202 1.00 73.25 110 PRO A C 1
ATOM 838 O O . PRO A 1 110 ? -45.000 -47.166 0.715 1.00 73.25 110 PRO A O 1
ATOM 841 N N . GLU A 1 111 ? -46.160 -45.702 -0.528 1.00 74.38 111 GLU A N 1
ATOM 842 C CA . GLU A 1 111 ? -47.379 -46.524 -0.673 1.00 74.38 111 GLU A CA 1
ATOM 843 C C . GLU A 1 111 ? -47.190 -47.811 -1.502 1.00 74.38 111 GLU A C 1
ATOM 845 O O . GLU A 1 111 ? -48.128 -48.592 -1.652 1.00 74.38 111 GLU A O 1
ATOM 850 N N . ARG A 1 112 ? -46.001 -48.065 -2.066 1.00 75.38 112 ARG A N 1
ATOM 851 C CA . ARG A 1 112 ? -45.728 -49.266 -2.868 1.00 75.38 112 ARG A CA 1
ATOM 852 C C . ARG A 1 112 ? -44.409 -49.913 -2.471 1.00 75.38 112 ARG A C 1
ATOM 854 O O . ARG A 1 112 ? -43.346 -49.321 -2.637 1.00 75.38 112 ARG A O 1
ATOM 861 N N . GLY A 1 113 ? -44.503 -51.149 -1.987 1.00 78.31 113 GLY A N 1
ATOM 862 C CA . GLY A 1 113 ? -43.370 -52.066 -1.917 1.00 78.31 113 GLY A CA 1
ATOM 863 C C . GLY A 1 113 ? -42.942 -52.537 -3.314 1.00 78.31 113 GLY A C 1
ATOM 864 O O . GLY A 1 113 ? -43.681 -52.342 -4.285 1.00 78.31 113 GLY A O 1
ATOM 865 N N . PRO A 1 114 ? -41.746 -53.134 -3.438 1.00 78.88 114 PRO A N 1
ATOM 866 C CA . PRO A 1 114 ? -41.255 -53.652 -4.710 1.00 78.88 114 PRO A CA 1
ATOM 867 C C . PRO A 1 114 ? -42.194 -54.742 -5.267 1.00 78.88 114 PRO A C 1
ATOM 869 O O . PRO A 1 114 ? -42.795 -55.484 -4.486 1.00 78.88 114 PRO A O 1
ATOM 872 N N . PRO A 1 115 ? -42.349 -54.846 -6.602 1.00 81.00 115 PRO A N 1
ATOM 873 C CA . PRO A 1 115 ? -43.210 -55.850 -7.219 1.00 81.00 115 PRO A CA 1
ATOM 874 C C . PRO A 1 115 ? -42.687 -57.263 -6.939 1.00 81.00 115 PRO A C 1
ATOM 876 O O . PRO A 1 115 ? -41.487 -57.520 -7.036 1.00 81.00 115 PRO A O 1
ATOM 879 N N . VAL A 1 116 ? -43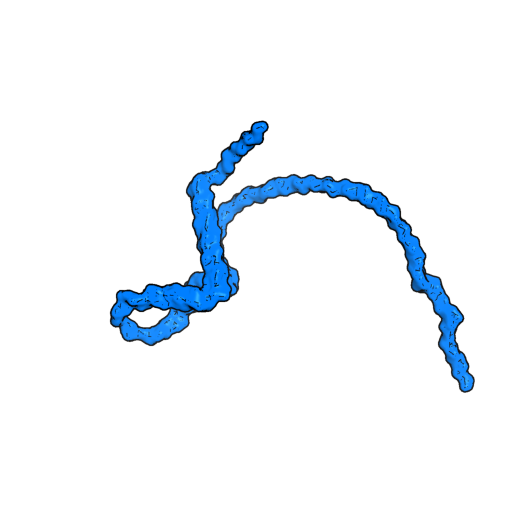.594 -58.185 -6.615 1.00 79.12 116 VAL A N 1
ATOM 880 C CA . VAL A 1 116 ? -43.263 -59.604 -6.447 1.00 79.12 116 VAL A CA 1
ATOM 881 C C . VAL A 1 116 ? -43.131 -60.222 -7.838 1.00 79.12 116 VAL A C 1
ATOM 883 O O . VAL A 1 116 ? -44.108 -60.281 -8.581 1.00 79.12 116 VAL A O 1
ATOM 886 N N . VAL A 1 117 ? -41.922 -60.643 -8.205 1.00 76.12 117 VAL A N 1
ATOM 887 C CA . VAL A 1 117 ? -41.683 -61.500 -9.374 1.00 76.12 117 VAL A CA 1
ATOM 888 C C . VAL A 1 117 ? -41.973 -62.948 -8.975 1.00 76.12 117 VAL A C 1
ATOM 890 O O . VAL A 1 117 ? -41.391 -63.443 -8.010 1.00 76.12 117 VAL A O 1
ATOM 893 N N . GLY A 1 118 ? -42.919 -63.575 -9.676 1.00 59.56 118 GLY A N 1
ATOM 894 C CA . GLY A 1 118 ? -43.204 -65.011 -9.626 1.00 59.56 118 GLY A CA 1
ATOM 895 C C . GLY A 1 118 ? -42.591 -65.733 -10.814 1.00 59.56 118 GLY A C 1
ATOM 896 O O . GLY A 1 118 ? -42.379 -65.061 -11.850 1.00 59.56 118 GLY A O 1
#